Protein AF-A0A929NXZ7-F1 (afdb_monomer)

Radius of gyration: 17.79 Å; Cα contacts (8 Å, |Δi|>4): 129; chains: 1; bounding box: 41×21×44 Å

pLDDT: mean 91.7, std 11.55, range [47.88, 98.69]

Sequence (86 aa):
MSDNEFKLMSRRFRGYYPVVVDVETGGFDDKKDALLEIGAVTLKIDENGNMTTNNEYHCHVNPFEGANMDPASLEVNGIDPYHPFR

Structure (mmCIF, N/CA/C/O backbone):
data_AF-A0A929NXZ7-F1
#
_entry.id   AF-A0A929NXZ7-F1
#
loop_
_atom_site.group_PDB
_atom_site.id
_atom_site.type_symbol
_atom_site.label_atom_id
_atom_site.label_alt_id
_atom_site.label_comp_id
_atom_site.label_asym_id
_atom_site.label_entity_id
_atom_site.label_seq_id
_atom_site.pdbx_PDB_ins_code
_atom_site.Cartn_x
_atom_site.Cartn_y
_atom_site.Cartn_z
_atom_site.occupancy
_atom_site.B_iso_or_equiv
_atom_site.auth_seq_id
_atom_site.auth_comp_id
_atom_site.auth_asym_id
_atom_site.auth_atom_id
_atom_site.pdbx_PDB_model_num
ATOM 1 N N . MET A 1 1 ? -11.036 -8.426 26.399 1.00 52.03 1 MET A N 1
ATOM 2 C CA . MET A 1 1 ? -11.408 -7.265 25.563 1.00 52.03 1 MET A CA 1
ATOM 3 C C . MET A 1 1 ? -12.919 -7.173 25.606 1.00 52.03 1 MET A C 1
ATOM 5 O O . MET A 1 1 ? -13.560 -8.178 25.328 1.00 52.03 1 MET A O 1
ATOM 9 N N . SER A 1 2 ? -13.479 -6.079 26.124 1.00 47.88 2 SER A N 1
ATOM 10 C CA . SER A 1 2 ? -14.931 -6.002 26.347 1.00 47.88 2 SER A CA 1
ATOM 11 C C . SER A 1 2 ? -15.663 -5.775 25.020 1.00 47.88 2 SER A C 1
ATOM 13 O O . SER A 1 2 ? -15.156 -5.069 24.150 1.00 47.88 2 SER A O 1
ATOM 15 N N . ASP A 1 3 ? -16.873 -6.322 24.880 1.00 55.97 3 ASP A N 1
ATOM 16 C CA . ASP A 1 3 ? -17.748 -6.205 23.696 1.00 55.97 3 ASP A CA 1
ATOM 17 C C . ASP A 1 3 ? -18.015 -4.761 23.218 1.00 55.97 3 ASP A C 1
ATOM 19 O O . ASP A 1 3 ? -18.628 -4.546 22.170 1.00 55.97 3 ASP A O 1
ATOM 23 N N . ASN A 1 4 ? -17.605 -3.752 23.991 1.00 60.00 4 ASN A N 1
ATOM 24 C CA . ASN A 1 4 ? -17.829 -2.344 23.700 1.00 60.00 4 ASN A CA 1
ATOM 25 C C . ASN A 1 4 ? -16.808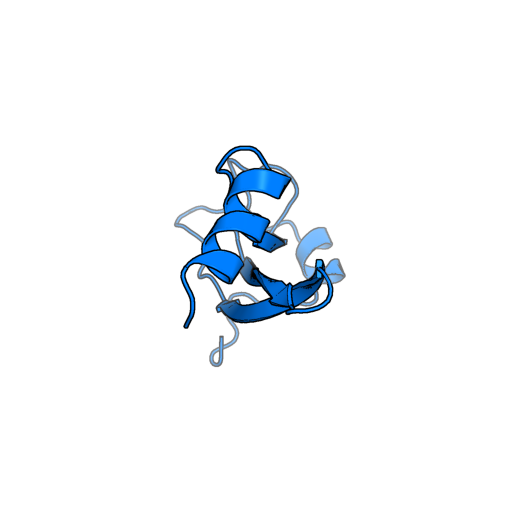 -1.759 22.703 1.00 60.00 4 ASN A C 1
ATOM 27 O O . ASN A 1 4 ? -17.186 -0.927 21.880 1.00 60.00 4 ASN A O 1
ATOM 31 N N . GLU A 1 5 ? -15.553 -2.225 22.702 1.00 54.50 5 GLU A N 1
ATOM 32 C CA . GLU A 1 5 ? -14.513 -1.739 21.771 1.00 54.50 5 GLU A CA 1
ATOM 33 C C . GLU A 1 5 ? -14.804 -2.166 20.325 1.00 54.50 5 GLU A C 1
ATOM 35 O O . GLU A 1 5 ? -14.802 -1.339 19.409 1.00 54.50 5 GLU A O 1
ATOM 40 N N . PHE A 1 6 ? -15.174 -3.437 20.115 1.00 56.50 6 PHE A N 1
ATOM 41 C CA . PHE A 1 6 ? -15.563 -3.951 18.793 1.00 56.50 6 PHE A CA 1
ATOM 42 C C . PHE A 1 6 ? -16.778 -3.211 18.204 1.00 56.50 6 PHE A C 1
ATOM 44 O O . PHE A 1 6 ? -16.901 -3.075 16.981 1.00 56.50 6 PHE A O 1
ATOM 51 N N . LYS A 1 7 ? -17.664 -2.673 19.054 1.00 68.50 7 LYS A N 1
ATOM 52 C CA . LYS A 1 7 ? -18.824 -1.882 18.616 1.00 68.50 7 LYS A CA 1
ATOM 53 C C . LYS A 1 7 ? -18.439 -0.500 18.099 1.00 68.50 7 LYS A C 1
ATOM 55 O O . LYS A 1 7 ? -19.137 0.009 17.228 1.00 68.50 7 LYS A O 1
ATOM 60 N N . LEU A 1 8 ? -17.374 0.127 18.598 1.00 83.94 8 LEU A N 1
ATOM 61 C CA . LEU A 1 8 ? -17.034 1.492 18.181 1.00 83.94 8 LEU A CA 1
ATOM 62 C C . LEU A 1 8 ? -16.506 1.522 16.745 1.00 83.94 8 LEU A C 1
ATOM 64 O O . LEU A 1 8 ? -17.052 2.253 15.915 1.00 83.94 8 LEU A O 1
ATOM 68 N N . MET A 1 9 ? -15.523 0.674 16.424 1.00 90.56 9 MET A N 1
ATOM 69 C CA . MET A 1 9 ? -14.961 0.612 15.070 1.00 90.56 9 MET A CA 1
ATOM 70 C C . MET A 1 9 ? -16.016 0.189 14.038 1.00 90.56 9 MET A C 1
ATOM 72 O O . MET A 1 9 ? -16.231 0.881 13.041 1.00 90.56 9 MET A O 1
ATOM 76 N N . SER A 1 10 ? -16.749 -0.896 14.317 1.00 91.06 10 SER A N 1
ATOM 77 C CA . SER A 1 10 ? -17.786 -1.407 13.409 1.00 91.06 10 SER A CA 1
ATOM 78 C C . SER A 1 10 ? -18.921 -0.405 13.168 1.00 91.06 10 SER A C 1
ATOM 80 O O . SER A 1 10 ? -19.461 -0.339 12.066 1.00 91.06 10 SER A O 1
ATOM 82 N N . ARG A 1 11 ? -19.280 0.437 14.144 1.00 90.31 11 ARG A N 1
ATOM 83 C CA . ARG A 1 11 ? -20.322 1.463 13.956 1.00 90.31 11 ARG A CA 1
ATOM 84 C C . ARG A 1 11 ? -19.817 2.703 13.225 1.00 90.31 11 ARG A C 1
ATOM 86 O O . ARG A 1 11 ? -20.582 3.293 12.462 1.00 90.31 11 ARG A O 1
ATOM 93 N N . ARG A 1 12 ? -18.557 3.101 13.428 1.00 92.56 12 ARG A N 1
ATOM 94 C CA . ARG A 1 12 ? -17.996 4.347 12.877 1.00 92.56 12 ARG A CA 1
ATOM 95 C C . ARG A 1 12 ? -17.975 4.379 11.348 1.00 92.56 12 ARG A C 1
ATOM 97 O O . ARG A 1 12 ? -18.174 5.451 10.771 1.00 92.56 12 ARG A O 1
ATOM 104 N N . PHE A 1 13 ? -17.771 3.223 10.717 1.00 93.44 13 PHE A N 1
ATOM 105 C CA . PHE A 1 13 ? -17.710 3.067 9.259 1.00 93.44 13 PHE A CA 1
ATOM 106 C C . PHE A 1 13 ? -18.706 2.022 8.733 1.00 93.44 13 PHE A C 1
ATOM 108 O O . PHE A 1 13 ? -18.458 1.384 7.717 1.00 93.44 13 PHE A O 1
ATOM 115 N N . ARG A 1 14 ? -19.853 1.845 9.410 1.00 93.25 14 ARG A N 1
ATOM 116 C CA . ARG A 1 14 ? -20.953 0.948 8.980 1.00 93.25 14 ARG A CA 1
ATOM 117 C C . ARG A 1 14 ? -20.504 -0.485 8.645 1.00 93.25 14 ARG A C 1
ATOM 119 O O . ARG A 1 14 ? -21.005 -1.096 7.708 1.00 93.25 14 ARG A O 1
ATOM 126 N N . GLY A 1 15 ? -19.570 -1.013 9.424 1.00 91.19 15 GLY A N 1
ATOM 127 C CA . GLY A 1 15 ? -19.032 -2.362 9.284 1.00 91.19 15 GLY A CA 1
ATOM 128 C C . GLY A 1 15 ? -17.745 -2.452 8.466 1.00 91.19 15 GLY A C 1
ATOM 129 O O . GLY A 1 15 ? -17.113 -3.502 8.499 1.00 91.19 15 GLY A O 1
ATOM 130 N N . TYR A 1 16 ? -17.310 -1.384 7.789 1.00 95.69 16 TYR A N 1
ATOM 131 C CA . TYR A 1 16 ? -15.992 -1.364 7.153 1.00 95.69 16 TYR A CA 1
ATOM 132 C C . TYR A 1 16 ? -14.874 -1.254 8.190 1.00 95.69 16 TYR A C 1
ATOM 134 O O . TYR A 1 16 ? -14.996 -0.531 9.182 1.00 95.69 16 TYR A O 1
ATOM 142 N N . TYR A 1 17 ? -13.766 -1.946 7.928 1.00 95.69 17 TYR A N 1
ATOM 143 C CA . TYR A 1 17 ? -12.545 -1.843 8.716 1.00 95.69 17 TYR A CA 1
ATOM 144 C C . TYR A 1 17 ? -11.500 -1.035 7.934 1.00 95.69 17 TYR A C 1
ATOM 146 O O . TYR A 1 17 ?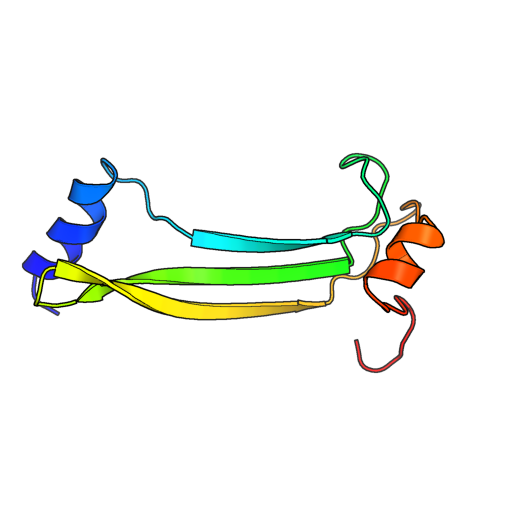 -11.004 -1.528 6.921 1.00 95.69 17 TYR A O 1
ATOM 154 N N . PRO A 1 18 ? -11.201 0.213 8.335 1.00 96.25 18 PRO A N 1
ATOM 155 C CA . PRO A 1 18 ? -10.252 1.050 7.615 1.00 96.25 18 PRO A CA 1
ATOM 156 C C . PRO A 1 18 ? -8.817 0.544 7.798 1.00 96.25 18 PRO A C 1
ATOM 158 O O . PRO A 1 18 ? -8.380 0.243 8.912 1.00 96.25 18 PRO A O 1
ATOM 161 N N . VAL A 1 19 ? -8.081 0.512 6.690 1.00 98.19 19 VAL A N 1
ATOM 162 C CA . VAL A 1 19 ? -6.652 0.193 6.630 1.00 98.19 19 VAL A CA 1
ATOM 163 C C . VAL A 1 19 ? -5.985 1.289 5.806 1.00 98.19 19 VAL A C 1
ATOM 165 O O . VAL A 1 19 ? -6.438 1.582 4.700 1.00 98.19 19 VAL A O 1
ATOM 168 N N . VAL A 1 20 ? -4.958 1.925 6.361 1.00 98.50 20 VAL A N 1
ATOM 169 C CA . VAL A 1 20 ? -4.109 2.872 5.628 1.00 98.50 20 VAL A CA 1
ATOM 170 C C . VAL A 1 20 ? -3.163 2.053 4.767 1.00 98.50 20 VAL A C 1
ATOM 172 O O . VAL A 1 20 ? -2.556 1.114 5.274 1.00 98.50 20 VAL A O 1
ATOM 175 N N . VAL A 1 21 ? -3.061 2.384 3.485 1.00 98.62 21 VAL A N 1
ATOM 176 C CA . VAL A 1 21 ? -2.200 1.683 2.532 1.00 98.62 21 VAL A CA 1
ATOM 177 C C . VAL A 1 21 ? -1.421 2.716 1.742 1.00 98.62 21 VAL A C 1
ATOM 179 O O . VAL A 1 21 ? -1.994 3.722 1.325 1.00 98.62 21 VAL A O 1
ATOM 182 N N . ASP A 1 22 ? -0.143 2.435 1.546 1.00 98.56 22 ASP A N 1
ATOM 183 C CA . ASP A 1 22 ? 0.743 3.169 0.654 1.00 98.56 22 ASP A CA 1
ATOM 184 C C . ASP A 1 22 ? 1.527 2.168 -0.201 1.00 98.56 22 ASP A C 1
ATOM 186 O O . ASP A 1 22 ? 1.788 1.042 0.244 1.00 98.56 22 ASP A O 1
ATOM 190 N N . VAL A 1 23 ? 1.828 2.542 -1.443 1.00 98.31 23 VAL A N 1
ATOM 191 C CA . VAL A 1 23 ? 2.503 1.672 -2.409 1.00 98.31 23 VAL A CA 1
ATOM 192 C C . VAL A 1 23 ? 3.548 2.446 -3.189 1.00 98.31 23 VAL A C 1
ATOM 194 O O . VAL A 1 23 ? 3.282 3.540 -3.678 1.00 98.31 23 VAL A O 1
ATOM 197 N N . GLU A 1 24 ? 4.693 1.807 -3.399 1.00 98.19 24 GLU A N 1
ATOM 198 C CA . GLU A 1 24 ? 5.704 2.279 -4.338 1.00 98.19 24 GLU A CA 1
ATOM 199 C C . GLU A 1 24 ? 5.648 1.426 -5.597 1.00 98.19 24 GLU A C 1
ATOM 201 O O . GLU A 1 24 ? 5.543 0.196 -5.540 1.00 98.19 24 GLU A O 1
ATOM 206 N N . THR A 1 25 ? 5.692 2.078 -6.754 1.00 98.44 25 THR A N 1
ATOM 207 C CA . THR A 1 25 ? 5.442 1.437 -8.048 1.00 98.44 25 THR A CA 1
ATOM 208 C C . THR A 1 25 ? 6.517 1.791 -9.067 1.00 98.44 25 THR A C 1
ATOM 210 O O . THR A 1 25 ? 7.240 2.778 -8.937 1.00 98.44 25 THR A O 1
ATOM 213 N N . GLY A 1 26 ? 6.626 0.967 -10.105 1.00 97.94 26 GLY A N 1
ATOM 214 C CA . GLY A 1 26 ? 7.486 1.204 -11.258 1.00 97.94 26 GLY A CA 1
ATOM 215 C C . GLY A 1 26 ? 6.901 2.195 -12.264 1.00 97.94 26 GLY A C 1
ATOM 216 O O . GLY A 1 26 ? 7.461 2.310 -13.344 1.00 97.94 26 GLY A O 1
ATOM 217 N N . GLY A 1 27 ? 5.779 2.860 -11.971 1.00 98.00 27 GLY A N 1
ATOM 218 C CA . GLY A 1 27 ? 5.083 3.753 -12.897 1.00 98.00 27 GLY A CA 1
ATOM 219 C C . GLY A 1 27 ? 3.617 3.981 -12.508 1.00 98.00 27 GLY A C 1
ATOM 220 O O . GLY A 1 27 ? 3.162 3.519 -11.466 1.00 98.00 27 GLY A O 1
ATOM 221 N N . PHE A 1 28 ? 2.870 4.726 -13.324 1.00 97.69 28 PHE A N 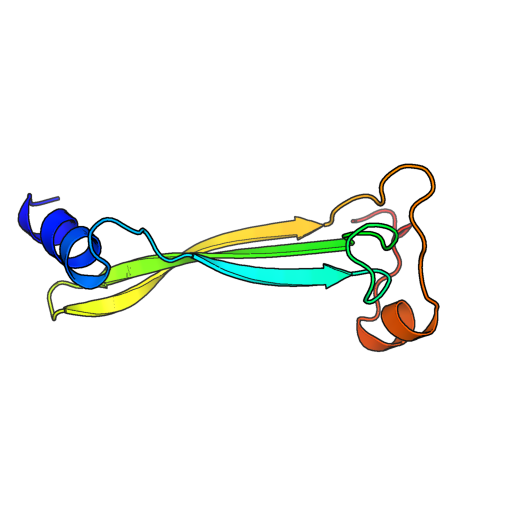1
ATOM 222 C CA . PHE A 1 28 ? 1.495 5.148 -13.015 1.00 97.69 28 PHE A CA 1
ATOM 223 C C . PHE A 1 28 ? 0.384 4.260 -13.620 1.00 97.69 28 PHE A C 1
ATOM 225 O O . PHE A 1 28 ? -0.789 4.474 -13.305 1.00 97.69 28 PHE A O 1
ATOM 232 N N . ASP A 1 29 ? 0.702 3.307 -14.502 1.00 98.06 29 ASP A N 1
ATOM 233 C CA . ASP A 1 29 ? -0.253 2.378 -15.131 1.00 98.06 29 ASP A CA 1
ATOM 234 C C . ASP A 1 29 ? -0.355 1.078 -14.316 1.00 98.06 29 ASP A C 1
ATOM 236 O O . ASP A 1 29 ? 0.490 0.187 -14.410 1.00 98.06 29 ASP A O 1
ATOM 240 N N . ASP A 1 30 ? -1.442 0.940 -13.555 1.00 97.69 30 ASP A N 1
ATOM 241 C CA . ASP A 1 30 ? -1.707 -0.174 -12.633 1.00 97.69 30 ASP A CA 1
ATOM 242 C C . ASP A 1 30 ? -1.755 -1.562 -13.295 1.00 97.69 30 ASP A C 1
ATOM 244 O O . ASP A 1 30 ? -1.654 -2.584 -12.614 1.00 97.69 30 ASP A O 1
ATOM 248 N N . LYS A 1 31 ? -1.913 -1.624 -14.620 1.00 97.88 31 LYS A N 1
ATOM 249 C CA . LYS A 1 31 ? -1.962 -2.887 -15.372 1.00 97.88 31 LYS A CA 1
ATOM 250 C C . LYS A 1 31 ? -0.617 -3.302 -15.943 1.00 97.88 31 LYS A C 1
ATOM 252 O O . LYS A 1 31 ? -0.499 -4.442 -16.396 1.00 97.88 31 LYS A O 1
ATOM 257 N N . LYS A 1 32 ? 0.349 -2.389 -16.009 1.00 98.06 32 LYS A N 1
ATOM 258 C CA . LYS A 1 32 ? 1.637 -2.621 -16.677 1.00 98.06 32 LYS A CA 1
ATOM 259 C C . LYS A 1 32 ? 2.822 -2.451 -15.749 1.00 98.06 32 LYS A C 1
ATOM 261 O O . LYS A 1 32 ? 3.800 -3.175 -15.912 1.00 98.06 32 LYS A O 1
ATOM 266 N N . ASP A 1 33 ? 2.742 -1.514 -14.820 1.00 98.31 33 ASP A N 1
ATOM 267 C CA . ASP A 1 33 ? 3.876 -1.106 -14.010 1.00 98.3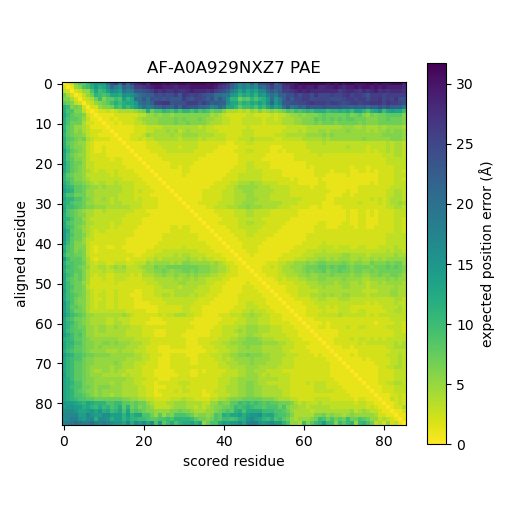1 33 ASP A CA 1
ATOM 268 C C . ASP A 1 33 ? 3.984 -1.966 -12.749 1.00 98.31 33 ASP A C 1
ATOM 270 O O . ASP A 1 33 ? 2.987 -2.414 -12.176 1.00 98.31 33 ASP A O 1
ATOM 274 N N . ALA A 1 34 ? 5.216 -2.250 -12.332 1.00 98.00 34 ALA A N 1
ATOM 275 C CA . ALA A 1 34 ? 5.467 -3.110 -11.182 1.00 98.00 34 ALA A CA 1
ATOM 276 C C . ALA A 1 34 ? 4.942 -2.494 -9.871 1.00 98.00 34 ALA A C 1
ATOM 278 O O . ALA A 1 34 ? 5.131 -1.307 -9.624 1.00 98.00 34 ALA A O 1
ATOM 279 N N . LEU A 1 35 ? 4.385 -3.315 -8.976 1.00 98.06 35 LEU A N 1
ATOM 280 C CA . LEU A 1 35 ? 4.335 -2.994 -7.545 1.00 98.06 35 LEU A CA 1
ATOM 281 C C . LEU A 1 35 ? 5.692 -3.359 -6.935 1.00 98.06 35 LEU A C 1
ATOM 283 O O . LEU A 1 35 ? 6.147 -4.487 -7.123 1.00 98.06 35 LEU A O 1
ATOM 287 N N . LEU A 1 36 ? 6.326 -2.425 -6.228 1.00 97.19 36 LEU A N 1
ATOM 288 C CA . LEU A 1 36 ? 7.699 -2.570 -5.729 1.00 97.19 36 LEU A CA 1
ATOM 289 C C . LEU A 1 36 ? 7.779 -2.611 -4.200 1.00 97.19 36 LEU A C 1
ATOM 291 O O . LEU A 1 36 ? 8.619 -3.329 -3.653 1.00 97.19 36 LEU A O 1
ATOM 295 N N . GLU A 1 37 ? 6.906 -1.879 -3.508 1.00 97.69 37 GLU A N 1
ATOM 296 C CA . GLU A 1 37 ? 6.731 -1.940 -2.051 1.00 97.69 37 GLU A CA 1
ATOM 297 C C . GLU A 1 37 ? 5.265 -1.718 -1.686 1.00 97.69 37 GLU A C 1
ATOM 299 O O . GLU A 1 37 ? 4.524 -1.045 -2.407 1.00 97.69 37 GLU A O 1
ATOM 304 N N . ILE A 1 38 ? 4.845 -2.276 -0.553 1.00 98.19 38 ILE A N 1
ATOM 305 C CA . ILE A 1 38 ? 3.547 -1.974 0.048 1.00 98.19 38 ILE A CA 1
ATOM 306 C C . ILE A 1 38 ? 3.673 -1.871 1.566 1.00 98.19 38 ILE A C 1
ATOM 308 O O . ILE A 1 38 ? 4.202 -2.763 2.239 1.00 98.19 38 ILE A O 1
ATOM 312 N N . GLY A 1 39 ? 3.141 -0.776 2.101 1.00 98.31 39 GLY A N 1
ATOM 313 C CA . GLY A 1 39 ? 2.910 -0.565 3.522 1.00 98.31 39 GLY A CA 1
ATOM 314 C C . GLY A 1 39 ? 1.419 -0.643 3.834 1.00 98.31 39 GLY A C 1
ATOM 315 O O . GLY A 1 39 ? 0.589 -0.122 3.089 1.00 98.31 39 GLY A O 1
ATOM 316 N N . ALA A 1 40 ? 1.058 -1.276 4.949 1.00 98.69 40 ALA A N 1
ATOM 317 C CA . ALA A 1 40 ? -0.317 -1.295 5.436 1.00 98.69 40 ALA A CA 1
ATOM 318 C C . ALA A 1 40 ? -0.371 -1.088 6.951 1.00 98.69 40 ALA A C 1
ATOM 320 O O . ALA A 1 40 ? 0.311 -1.773 7.711 1.00 98.69 40 ALA A O 1
ATOM 321 N N . VAL A 1 41 ? -1.233 -0.179 7.405 1.00 98.62 41 VAL A N 1
ATOM 322 C CA . VAL A 1 41 ? -1.454 0.098 8.827 1.00 98.62 41 VAL A CA 1
ATOM 323 C C . VAL A 1 41 ? -2.930 -0.046 9.153 1.00 98.62 41 VAL A C 1
ATOM 325 O O . VAL A 1 41 ? -3.794 0.674 8.650 1.00 98.62 41 VAL A O 1
ATOM 328 N N . THR A 1 42 ? -3.230 -1.001 10.023 1.00 98.19 42 THR A N 1
ATOM 329 C CA . THR A 1 42 ? -4.582 -1.189 10.555 1.00 98.19 42 THR A CA 1
ATOM 330 C C . THR A 1 42 ? -4.863 -0.173 11.658 1.00 98.19 42 THR A C 1
ATOM 332 O O . THR A 1 42 ? -3.942 0.304 12.322 1.00 98.19 42 THR A O 1
ATOM 335 N N . LEU A 1 43 ? -6.136 0.161 11.878 1.00 96.75 43 LEU A N 1
ATOM 336 C CA . LEU A 1 43 ? -6.537 1.169 12.863 1.00 96.75 43 LEU A CA 1
ATOM 337 C C . LEU A 1 43 ? -7.302 0.548 14.034 1.00 96.75 43 LEU A C 1
ATOM 339 O O . LEU A 1 43 ? -7.971 -0.483 13.903 1.00 96.75 43 LEU A O 1
ATOM 343 N N . LYS A 1 44 ? -7.245 1.211 15.187 1.00 94.62 44 LYS A N 1
ATOM 344 C CA . LYS A 1 44 ? -8.087 0.923 16.354 1.00 94.62 44 LYS A CA 1
ATOM 345 C C . LYS A 1 44 ? -8.689 2.210 16.904 1.00 94.62 44 LYS A C 1
ATOM 347 O O . LYS A 1 44 ? -8.220 3.306 16.607 1.00 94.62 44 LYS A O 1
ATOM 352 N N . ILE A 1 45 ? -9.748 2.061 17.689 1.00 93.19 45 ILE A N 1
ATOM 353 C CA . ILE A 1 45 ? -10.337 3.150 18.465 1.00 93.19 45 ILE A CA 1
ATOM 354 C C . ILE A 1 45 ? -10.054 2.844 19.933 1.00 93.19 45 ILE A C 1
ATOM 356 O O . ILE A 1 45 ? -10.334 1.730 20.373 1.00 93.19 45 ILE A O 1
ATOM 360 N N . ASP A 1 46 ? -9.455 3.795 20.643 1.00 89.06 46 ASP A N 1
ATOM 361 C CA . ASP A 1 46 ? -9.165 3.664 22.071 1.00 89.06 46 ASP A CA 1
ATOM 362 C C . ASP A 1 46 ? -10.427 3.835 22.937 1.00 89.06 46 ASP A C 1
ATOM 364 O O . ASP A 1 46 ? -11.523 4.131 22.450 1.00 89.06 46 ASP A O 1
ATOM 368 N N . GLU A 1 47 ? -10.276 3.660 24.249 1.00 85.31 47 GLU A N 1
ATOM 369 C CA . GLU A 1 47 ? -11.369 3.800 25.220 1.00 85.31 47 GLU A CA 1
ATOM 370 C C . GLU A 1 47 ? -12.000 5.204 25.260 1.00 85.31 47 GLU A C 1
ATOM 372 O O . GLU A 1 47 ? -13.160 5.344 25.652 1.00 85.31 47 GLU A O 1
ATOM 377 N N . ASN A 1 48 ? -11.277 6.231 24.803 1.00 89.69 48 ASN A N 1
ATOM 378 C CA . ASN A 1 48 ? -11.750 7.612 24.720 1.00 89.69 48 ASN A CA 1
ATOM 379 C C . ASN A 1 48 ? -12.452 7.913 23.385 1.00 89.69 48 ASN A C 1
ATOM 381 O O . ASN A 1 48 ? -12.943 9.025 23.179 1.00 89.69 48 ASN A O 1
ATOM 385 N N . GLY A 1 49 ? -12.522 6.939 22.474 1.00 88.50 49 GLY A N 1
ATOM 386 C CA . GLY A 1 49 ? -13.116 7.107 21.152 1.00 88.50 49 GLY A CA 1
ATOM 387 C C . GLY A 1 49 ? -12.172 7.716 20.110 1.00 88.50 49 GLY A C 1
ATOM 388 O O . GLY A 1 49 ? -12.633 8.043 19.013 1.00 88.50 49 GLY A O 1
ATOM 389 N N . ASN A 1 50 ? -10.875 7.852 20.402 1.00 93.31 50 ASN A N 1
AT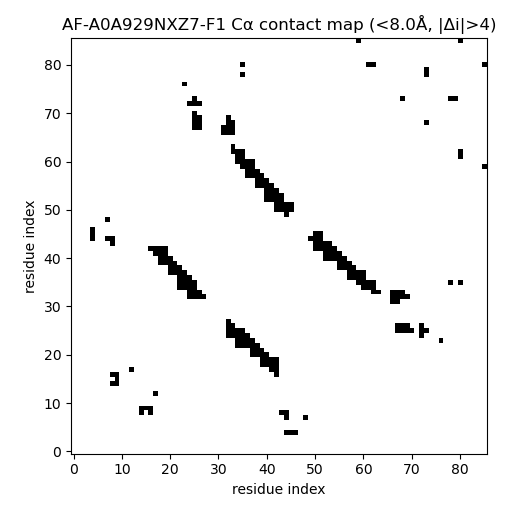OM 390 C CA . ASN A 1 50 ? -9.891 8.383 19.458 1.00 93.31 50 ASN A CA 1
ATOM 391 C C . ASN A 1 50 ? -9.339 7.279 18.556 1.00 93.31 50 ASN A C 1
ATOM 393 O O . ASN A 1 50 ? -9.055 6.165 18.997 1.00 93.31 50 ASN A O 1
ATOM 397 N N . MET A 1 51 ? -9.151 7.600 17.277 1.00 94.19 51 MET A N 1
ATOM 398 C CA . MET A 1 51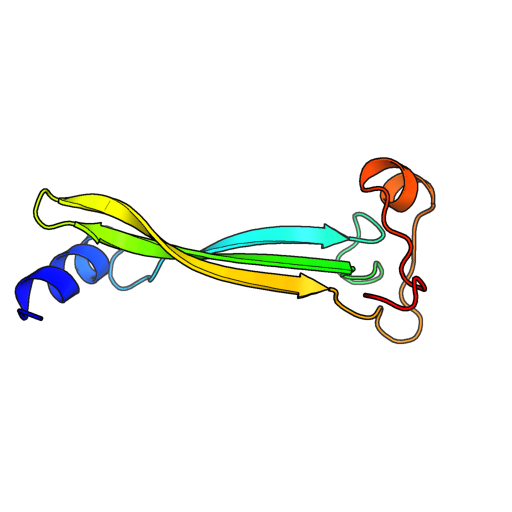 ? -8.567 6.678 16.307 1.00 94.19 51 MET A CA 1
ATOM 399 C C . MET A 1 51 ? -7.038 6.722 16.376 1.00 94.19 51 MET A C 1
ATOM 401 O O . MET A 1 51 ? -6.449 7.800 16.339 1.00 94.19 51 MET A O 1
ATOM 405 N N . THR A 1 52 ? -6.404 5.555 16.451 1.00 95.56 52 THR A N 1
ATOM 406 C CA . THR A 1 52 ? -4.943 5.389 16.517 1.00 95.56 52 THR A CA 1
ATOM 407 C C . THR A 1 52 ? -4.488 4.228 15.629 1.00 95.56 52 THR A C 1
ATOM 409 O O . THR A 1 52 ? -5.308 3.418 15.180 1.00 95.56 52 THR A O 1
ATOM 412 N N . THR A 1 53 ? -3.184 4.148 15.348 1.00 96.94 53 THR A N 1
ATOM 413 C CA . THR A 1 53 ? -2.594 3.006 14.639 1.00 96.94 53 THR A CA 1
ATOM 414 C C . THR A 1 53 ? -2.667 1.740 15.494 1.00 96.94 53 THR A C 1
ATOM 416 O O . THR A 1 53 ? -2.719 1.785 16.728 1.00 96.94 53 THR A O 1
ATOM 419 N N . ASN A 1 54 ? -2.729 0.590 14.831 1.00 96.31 54 ASN A N 1
ATOM 420 C CA . ASN A 1 54 ? -2.769 -0.715 15.472 1.00 96.31 54 ASN A CA 1
ATOM 421 C C . ASN A 1 54 ? -1.581 -1.580 15.030 1.00 96.31 54 ASN A C 1
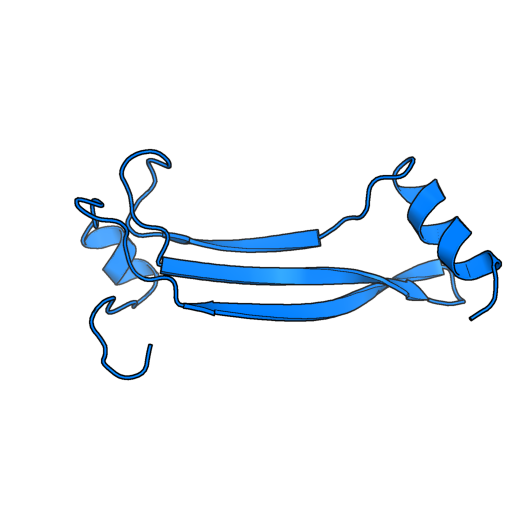ATOM 423 O O . ASN A 1 54 ? -0.509 -1.456 15.607 1.00 96.31 54 ASN A O 1
ATOM 427 N N . ASN A 1 55 ? -1.762 -2.436 14.024 1.00 97.88 55 ASN A N 1
ATOM 428 C CA . ASN A 1 55 ? -0.686 -3.244 13.453 1.00 97.88 55 ASN A CA 1
ATOM 429 C C . ASN A 1 55 ? -0.134 -2.581 12.193 1.00 97.88 55 ASN A C 1
ATOM 431 O O . ASN A 1 55 ? -0.921 -2.097 11.373 1.00 97.88 55 ASN A O 1
ATOM 435 N N . GLU A 1 56 ? 1.183 -2.650 12.033 1.00 98.44 56 GLU A N 1
ATOM 436 C CA . GLU A 1 56 ? 1.938 -2.138 10.892 1.00 98.44 56 GLU A CA 1
ATOM 437 C C . GLU A 1 56 ? 2.551 -3.307 10.115 1.00 98.44 56 GLU A C 1
ATOM 439 O O . GLU A 1 56 ? 3.093 -4.248 10.700 1.00 98.44 56 GLU A O 1
ATOM 444 N N . TYR A 1 57 ? 2.438 -3.248 8.794 1.00 98.31 57 TYR A N 1
ATOM 445 C CA . TYR A 1 57 ? 2.943 -4.242 7.861 1.00 98.31 57 TYR A CA 1
ATOM 446 C C . TYR A 1 57 ? 3.707 -3.531 6.753 1.00 98.31 57 TYR A C 1
ATOM 448 O O . TYR A 1 57 ? 3.294 -2.468 6.292 1.00 98.31 57 TYR A O 1
ATOM 456 N N . HIS A 1 58 ? 4.799 -4.141 6.313 1.00 97.69 58 HIS A N 1
ATOM 457 C CA . HIS A 1 58 ? 5.632 -3.638 5.233 1.00 97.69 58 HIS A CA 1
ATOM 458 C C . HIS A 1 58 ? 6.256 -4.819 4.492 1.00 97.69 58 HIS A C 1
ATOM 460 O O . HIS A 1 58 ? 6.726 -5.766 5.132 1.00 97.69 58 HIS A O 1
ATOM 466 N N . CYS A 1 59 ? 6.287 -4.759 3.164 1.00 95.44 59 CYS A N 1
ATOM 467 C CA . CYS A 1 59 ? 7.071 -5.687 2.363 1.00 95.44 59 CYS A CA 1
ATOM 468 C C . CYS A 1 59 ? 7.608 -5.054 1.079 1.00 95.44 59 CYS A C 1
ATOM 470 O O . CYS A 1 59 ? 6.964 -4.209 0.455 1.00 95.44 59 CYS A O 1
ATOM 472 N N . HIS A 1 60 ? 8.775 -5.547 0.663 1.00 96.31 60 HIS A N 1
ATOM 473 C CA . HIS A 1 60 ? 9.243 -5.412 -0.707 1.00 96.31 60 HIS A CA 1
ATOM 474 C C . HIS A 1 60 ? 8.536 -6.449 -1.582 1.00 96.31 60 HIS A C 1
ATOM 476 O O . HIS A 1 60 ? 8.267 -7.576 -1.151 1.00 96.31 60 HIS A O 1
ATOM 482 N N . VAL A 1 61 ? 8.210 -6.056 -2.808 1.00 95.12 61 VAL A N 1
ATOM 483 C CA . VAL A 1 61 ? 7.482 -6.886 -3.764 1.00 95.12 61 VAL A CA 1
ATOM 484 C C . VAL A 1 61 ? 8.351 -7.082 -4.996 1.00 95.12 61 VAL A C 1
ATOM 486 O O . VAL A 1 61 ? 8.833 -6.124 -5.596 1.00 95.12 61 VAL A O 1
ATOM 489 N N . ASN A 1 62 ? 8.551 -8.344 -5.377 1.00 93.88 62 ASN A N 1
ATOM 490 C CA . ASN A 1 62 ? 9.238 -8.662 -6.621 1.00 93.88 62 ASN A CA 1
ATOM 491 C C . ASN A 1 62 ? 8.349 -8.270 -7.812 1.00 93.88 62 ASN A C 1
ATOM 493 O O . ASN A 1 62 ? 7.170 -8.643 -7.816 1.00 93.88 62 ASN A O 1
ATOM 497 N N . PRO A 1 63 ? 8.895 -7.588 -8.837 1.00 95.56 63 PRO A N 1
ATOM 498 C CA . PRO A 1 63 ? 8.151 -7.288 -10.052 1.00 95.56 63 PRO A CA 1
ATOM 499 C C . PRO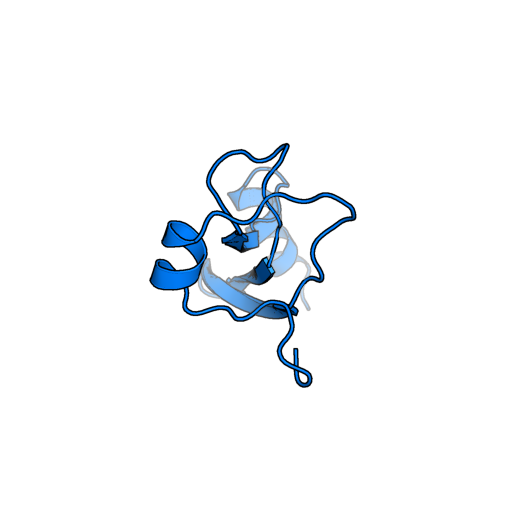 A 1 63 ? 7.565 -8.558 -10.672 1.00 95.56 63 PRO A C 1
ATOM 501 O O . PRO A 1 63 ? 8.222 -9.602 -10.720 1.00 95.56 63 PRO A O 1
ATOM 504 N N . PHE A 1 64 ? 6.330 -8.474 -11.164 1.00 96.00 64 PHE A N 1
ATOM 505 C CA . PHE A 1 64 ? 5.740 -9.580 -11.910 1.00 96.00 64 PHE A CA 1
ATOM 506 C C . PHE A 1 64 ? 6.439 -9.751 -13.270 1.00 96.00 64 PHE A C 1
ATOM 508 O O . PHE A 1 64 ? 7.101 -8.844 -13.777 1.00 96.00 64 PHE A O 1
ATOM 515 N N . GLU A 1 65 ? 6.303 -10.928 -13.878 1.00 96.75 65 GLU A N 1
ATOM 516 C CA . GLU A 1 65 ? 6.949 -11.217 -15.159 1.00 96.75 65 GLU A CA 1
ATOM 517 C C . GLU A 1 65 ? 6.482 -10.251 -16.260 1.00 96.75 65 GLU A C 1
ATOM 519 O O . GLU A 1 65 ? 5.290 -10.126 -16.536 1.00 96.75 65 GLU A O 1
ATOM 524 N N . GLY A 1 66 ? 7.436 -9.574 -16.904 1.00 96.88 66 GLY A N 1
ATOM 525 C CA . GLY A 1 66 ? 7.148 -8.602 -17.960 1.00 96.88 66 GLY A CA 1
ATOM 526 C C . GLY A 1 66 ? 6.638 -7.248 -17.459 1.00 96.88 66 GLY A C 1
ATOM 527 O O . GLY A 1 66 ? 6.211 -6.442 -18.285 1.00 96.88 66 GLY A O 1
ATOM 528 N N . ALA A 1 67 ? 6.684 -6.986 -16.148 1.00 97.44 67 ALA A N 1
ATOM 529 C CA . ALA A 1 67 ? 6.330 -5.685 -15.595 1.00 97.44 67 ALA A CA 1
ATOM 530 C C . ALA A 1 67 ? 7.194 -4.566 -16.192 1.00 97.44 67 ALA A C 1
ATOM 532 O O . ALA A 1 67 ? 8.412 -4.703 -16.347 1.00 97.44 67 ALA A O 1
ATOM 533 N N . ASN A 1 68 ? 6.553 -3.444 -16.500 1.00 97.94 68 ASN A N 1
ATOM 534 C CA . ASN A 1 68 ? 7.235 -2.225 -16.896 1.00 97.94 68 ASN A CA 1
ATOM 535 C C . ASN A 1 68 ? 7.826 -1.513 -15.666 1.00 97.94 68 ASN A C 1
ATOM 537 O O . ASN A 1 68 ? 7.280 -1.568 -14.559 1.00 97.94 68 ASN A O 1
ATOM 541 N N . MET A 1 69 ? 8.965 -0.854 -15.880 1.00 96.19 69 MET A N 1
ATOM 542 C CA . MET A 1 69 ? 9.663 -0.045 -14.884 1.00 96.19 69 MET A CA 1
ATOM 543 C C . MET A 1 69 ? 10.119 1.253 -15.553 1.00 96.19 69 MET A C 1
ATOM 545 O O . MET A 1 69 ? 11.089 1.260 -16.313 1.00 96.19 69 MET A O 1
ATOM 549 N N . ASP A 1 70 ? 9.401 2.338 -15.289 1.00 97.44 70 ASP A N 1
ATOM 550 C CA . ASP A 1 70 ? 9.752 3.688 -15.707 1.00 97.44 70 ASP A CA 1
ATOM 551 C C . ASP A 1 70 ? 10.982 4.175 -14.917 1.00 97.44 70 ASP A C 1
ATOM 553 O O . ASP A 1 70 ? 10.922 4.279 -13.685 1.00 97.44 70 ASP A O 1
ATOM 557 N N . PRO A 1 71 ? 12.100 4.507 -15.593 1.00 97.12 71 PRO A N 1
ATOM 558 C CA . PRO A 1 71 ? 13.281 5.055 -14.936 1.00 97.12 71 PRO A CA 1
ATOM 559 C C . PRO A 1 71 ? 12.994 6.292 -14.076 1.00 97.12 71 PRO A C 1
ATOM 561 O O . PRO A 1 71 ? 13.628 6.453 -13.037 1.00 97.12 71 PRO A O 1
ATOM 564 N N . ALA A 1 72 ? 12.035 7.141 -14.468 1.00 97.56 72 ALA A N 1
ATOM 565 C CA . ALA A 1 72 ? 11.691 8.336 -13.700 1.00 97.56 72 ALA A CA 1
ATOM 566 C C . ALA A 1 72 ? 11.022 7.982 -12.363 1.00 97.56 72 ALA A C 1
ATOM 568 O O . ALA A 1 72 ? 11.307 8.609 -11.345 1.00 97.56 72 ALA A O 1
ATOM 569 N N . SER A 1 73 ? 10.174 6.951 -12.335 1.00 97.50 73 SER A N 1
ATOM 570 C CA . SER A 1 73 ? 9.566 6.468 -11.090 1.00 97.50 73 SER A CA 1
ATOM 571 C C . SER A 1 73 ? 10.608 5.873 -10.146 1.00 97.50 73 SER A C 1
ATOM 573 O O . SER A 1 73 ? 10.580 6.172 -8.953 1.00 97.50 73 SER A O 1
ATOM 575 N N . LEU A 1 74 ? 11.562 5.100 -10.679 1.00 96.56 74 LEU A N 1
ATOM 576 C CA . LEU A 1 74 ? 12.666 4.542 -9.890 1.00 96.56 74 LEU A CA 1
ATOM 577 C C . LEU A 1 74 ? 13.607 5.627 -9.344 1.00 96.56 74 LEU A C 1
ATOM 579 O O . LEU A 1 74 ? 14.129 5.495 -8.240 1.00 96.56 74 LEU A O 1
ATOM 583 N N . GLU A 1 75 ? 13.814 6.717 -10.085 1.00 97.12 75 GLU A N 1
ATOM 584 C CA . GLU A 1 75 ? 14.578 7.873 -9.599 1.00 97.12 75 GLU A CA 1
ATOM 585 C C . GLU A 1 75 ? 13.857 8.588 -8.446 1.00 97.12 75 GLU A C 1
ATOM 587 O O . GLU A 1 75 ? 14.501 9.010 -7.485 1.00 97.12 75 GLU A O 1
ATOM 592 N N . VAL A 1 76 ? 12.526 8.696 -8.514 1.00 96.94 76 VAL A N 1
ATOM 593 C CA . VAL A 1 76 ? 11.711 9.364 -7.486 1.00 96.94 76 VAL A CA 1
ATOM 594 C C . VAL A 1 76 ? 11.687 8.577 -6.176 1.00 96.94 76 VAL A C 1
ATOM 596 O O . VAL A 1 76 ? 11.889 9.174 -5.119 1.00 96.94 76 VAL A O 1
ATOM 599 N N . ASN A 1 77 ? 11.439 7.265 -6.223 1.00 96.44 77 ASN A N 1
ATOM 600 C CA . ASN A 1 77 ? 11.357 6.440 -5.010 1.00 96.44 77 ASN A CA 1
ATOM 601 C C . ASN A 1 77 ? 12.717 5.877 -4.555 1.00 96.44 77 ASN A C 1
ATOM 603 O O . ASN A 1 77 ? 12.850 5.438 -3.414 1.00 96.44 77 ASN A O 1
ATOM 607 N N . GLY A 1 78 ? 13.743 5.915 -5.412 1.00 95.88 78 GLY A N 1
ATOM 608 C CA . GLY A 1 78 ? 15.093 5.440 -5.100 1.00 95.88 78 GLY A CA 1
ATOM 609 C C . GLY A 1 78 ? 15.215 3.916 -4.995 1.00 95.88 78 GLY A C 1
ATOM 610 O O . GLY A 1 78 ? 16.183 3.421 -4.413 1.00 95.88 78 GLY A O 1
ATOM 611 N N . ILE A 1 79 ? 14.245 3.165 -5.521 1.00 95.38 79 ILE A N 1
ATOM 612 C CA . ILE A 1 79 ? 14.224 1.704 -5.452 1.00 95.38 79 ILE A CA 1
ATOM 613 C C . ILE A 1 79 ? 15.115 1.104 -6.544 1.00 95.38 79 ILE A C 1
ATOM 615 O O . ILE A 1 79 ? 14.927 1.355 -7.731 1.00 95.38 79 ILE A O 1
ATOM 619 N N . ASP A 1 80 ? 16.027 0.217 -6.137 1.00 93.06 80 ASP A N 1
ATOM 620 C CA . ASP A 1 80 ? 16.645 -0.779 -7.017 1.00 93.06 80 ASP A CA 1
ATOM 621 C C . ASP A 1 80 ? 15.923 -2.128 -6.834 1.00 93.06 80 ASP A C 1
ATOM 623 O O . ASP A 1 80 ? 16.147 -2.797 -5.819 1.00 93.06 80 ASP A O 1
ATOM 627 N N . PRO A 1 81 ? 15.066 -2.557 -7.784 1.00 86.38 81 PRO A N 1
ATOM 628 C CA . PRO A 1 81 ? 14.296 -3.797 -7.665 1.00 86.38 81 PRO A CA 1
ATOM 629 C C . PRO A 1 81 ? 15.151 -5.068 -7.582 1.00 86.38 81 PRO A C 1
ATOM 631 O O . PRO A 1 81 ? 14.639 -6.110 -7.180 1.00 86.38 81 PRO A O 1
ATOM 634 N N . TYR A 1 82 ? 16.432 -5.004 -7.959 1.00 85.88 82 TYR A N 1
ATOM 635 C CA . TYR A 1 82 ? 17.337 -6.158 -8.007 1.00 85.88 82 TYR A CA 1
ATOM 636 C C . TYR A 1 82 ? 18.355 -6.170 -6.866 1.00 85.88 82 TYR A C 1
ATOM 638 O O . TYR A 1 82 ? 19.275 -6.995 -6.856 1.00 85.88 82 TYR A O 1
ATOM 646 N N . HIS A 1 83 ? 18.196 -5.278 -5.888 1.00 88.00 83 HIS A N 1
ATOM 647 C CA . HIS A 1 83 ? 19.074 -5.239 -4.734 1.00 88.00 83 HIS A CA 1
ATOM 648 C C . HIS A 1 83 ? 18.926 -6.529 -3.896 1.00 88.00 83 HIS A C 1
ATOM 650 O O . HIS A 1 83 ? 17.818 -6.874 -3.488 1.00 88.00 83 HIS A O 1
ATOM 656 N N . PRO A 1 84 ? 20.024 -7.236 -3.565 1.00 82.38 84 PRO A N 1
ATOM 657 C CA . PRO A 1 84 ? 19.983 -8.605 -3.027 1.00 82.38 84 PRO A CA 1
ATOM 658 C C . PRO A 1 84 ? 19.420 -8.732 -1.604 1.00 82.38 84 PRO A C 1
ATOM 660 O O . PRO A 1 84 ? 19.253 -9.844 -1.110 1.00 82.38 84 PRO A O 1
ATOM 663 N N . PHE A 1 85 ? 19.185 -7.608 -0.927 1.00 78.38 85 PHE A N 1
ATOM 664 C CA . PHE A 1 85 ? 18.639 -7.554 0.431 1.00 78.38 85 PHE A CA 1
ATOM 665 C C . PHE A 1 85 ? 17.184 -7.063 0.481 1.00 78.38 85 PHE A C 1
ATOM 667 O O . PHE A 1 85 ? 16.724 -6.682 1.556 1.00 78.38 85 PHE A O 1
ATOM 674 N N . ARG A 1 86 ? 16.499 -7.018 -0.667 1.00 76.19 86 ARG A N 1
ATOM 675 C CA . ARG A 1 86 ? 15.059 -6.748 -0.761 1.00 76.19 86 ARG A CA 1
ATOM 676 C C . ARG A 1 86 ? 14.252 -8.041 -0.693 1.00 76.19 86 ARG A C 1
ATOM 678 O O . ARG A 1 86 ? 14.773 -9.090 -1.135 1.00 76.19 86 ARG A O 1
#

Foldseek 3Di:
DDPVFVVLQCVVVVHDFDKDKDWQWLDDDPVAIFTFKMKIWGWGQDPVRDIDTDDIDIDTDQGDPNHHGHPVSCVVVVDDNPPPVD

Secondary structure (DSSP, 8-state):
--HHHHHHHHHHTTT---EEEEEEESSS-TTTBPEEEEEEEEEEE-TTS-EEEEEEEEEE-PPPTT-B--HHHHHHH---TT-TT-

Nearest PDB structures (foldseek):
  3nh2-assembly1_A  TM=9.925E-01  e=3.677E-10  Escherichia coli
  3v9x-assembly1_B  TM=9.994E-01  e=7.181E-10  Escherichia coli K-12
  2f96-assembly1_B  TM=9.841E-01  e=2.282E-09  Pseudomonas aeruginosa PAO1
  3va3-assembly1_B  TM=9.806E-01  e=3.493E-09  Escherichia coli K-12
  3ngy-assembly2_C  TM=7.951E-01  e=6.541E-07  Escherichia coli

Mean predicted aligned error: 4.96 Å

Solvent-accessible surface area (backbone atoms only — not comparable to full-atom values): 5241 Å² total; per-residue (Å²): 134,65,82,63,58,67,47,51,51,35,58,76,52,78,63,50,80,70,62,52,72,50,73,44,45,20,49,88,49,86,90,48,27,17,55,42,31,43,38,4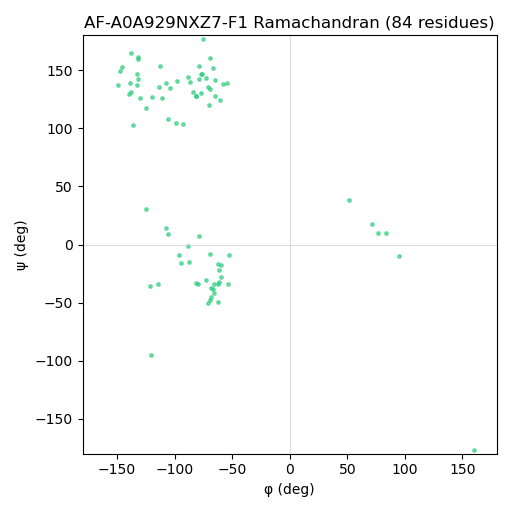0,35,35,60,43,56,50,98,87,69,49,79,44,82,62,56,78,47,74,46,72,41,78,62,56,92,86,43,40,67,41,67,68,36,32,64,73,74,64,62,64,93,81,47,91,88,104